Protein AF-A0A8I0K7J0-F1 (afdb_monomer_lite)

InterPro domains:
  IPR008966 Adhesion domain superfamily [SSF49401] (81-159)
  IPR036937 Fimbrial-type adhesion domain superfamily [G3DSA:2.60.40.1090] (83-162)
  IPR054160 MrkD-like, receptor binding domain [PF22003] (8-74)

pLDDT: mean 82.47, std 12.57, range [46.69, 95.81]

Secondary structure (DSSP, 8-state):
-PPTT-SS---PSS------TT----PPS----------SSS---EEPPSEEEEEEE-TT-TTSEEEEEEE-SS--EE---EEEEES-SS----PPP--GGG--STT----------EEEEE-----SS--------------EETTEEEEE---S-GGG--

Foldseek 3Di:
DPFPDPPDDDDDPPDDDDDDPPDDDDDDDGDDDDDDDDPDPFDDWFADDWFWDDFDDDPVGPPDTPDTDTDDDSPDTDDTKDKDWPDDPDDDFDFDQDDPVQQPDPPRDDRDTDDDIDMDIDQDDDPDDDPDPPDDDDDDDAPAPPPDPVHHDDPDPPVRDD

Sequence (162 aa):
REAENATNFSGYYPYTRSLTPGMKYFLASGYFVVEIVKTAAQTGSGTLVPGLYSRYYVSGYANRPFLTSTVYGNAITIASSSCEIQGNINKVVQLPTVTKAGFKGVGSTQGEQTFDMNILCNGGINPTGYEEKNLISLTYDFTQDGTNNQVLANTAPTSEKA

Organism: Acinetobacter baumannii (NCBI:txid470)

Radius of gyration: 30.51 Å; chains: 1; bounding box: 58×32×86 Å

Structure (mmCIF, N/CA/C/O backbone):
data_AF-A0A8I0K7J0-F1
#
_entry.id   AF-A0A8I0K7J0-F1
#
loop_
_atom_site.group_PDB
_atom_site.id
_atom_site.type_symbol
_atom_site.label_atom_id
_atom_site.label_alt_id
_atom_site.label_comp_id
_atom_site.label_asym_id
_atom_site.label_entity_id
_atom_site.label_seq_id
_atom_site.pdbx_PDB_ins_code
_atom_site.Cartn_x
_atom_site.Cartn_y
_atom_site.Cartn_z
_atom_site.occupancy
_atom_site.B_iso_or_equiv
_atom_site.auth_seq_id
_atom_site.auth_comp_id
_atom_site.auth_asym_id
_atom_site.auth_atom_id
_atom_site.pdbx_PDB_model_num
ATOM 1 N N . ARG A 1 1 ? 15.472 14.699 -17.688 1.00 49.88 1 ARG A N 1
ATOM 2 C CA . ARG A 1 1 ? 16.710 15.528 -17.720 1.00 49.88 1 ARG A CA 1
ATOM 3 C C . ARG A 1 1 ? 17.603 14.956 -18.807 1.00 49.88 1 ARG A C 1
ATOM 5 O O . ARG A 1 1 ? 17.907 13.774 -18.733 1.00 49.88 1 ARG A O 1
ATOM 12 N N . GLU A 1 2 ? 17.921 15.736 -19.836 1.00 53.03 2 GLU A N 1
ATOM 13 C CA . GLU A 1 2 ? 18.831 15.299 -20.904 1.00 53.03 2 GLU A CA 1
ATOM 14 C C . GLU A 1 2 ? 20.251 15.146 -20.336 1.00 53.03 2 GLU A C 1
ATOM 16 O O . GLU A 1 2 ? 20.600 15.816 -19.360 1.00 53.03 2 GLU A O 1
ATOM 21 N N . ALA A 1 3 ? 21.054 14.238 -20.898 1.00 52.94 3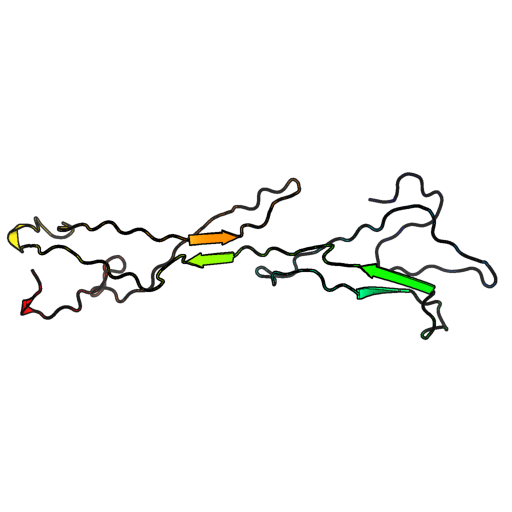 ALA A N 1
ATOM 22 C CA . ALA A 1 3 ? 22.444 14.075 -20.485 1.00 52.94 3 ALA A CA 1
ATOM 23 C C . ALA A 1 3 ? 23.188 15.403 -20.706 1.00 52.94 3 ALA A C 1
ATOM 25 O O . ALA A 1 3 ? 23.266 15.887 -21.837 1.00 52.94 3 ALA A O 1
ATOM 26 N N . GLU A 1 4 ? 23.707 16.000 -19.627 1.00 46.69 4 GLU A N 1
ATOM 27 C CA . GLU A 1 4 ? 24.533 17.207 -19.699 1.00 46.69 4 GLU A CA 1
ATOM 28 C C . GLU A 1 4 ? 25.669 16.958 -20.703 1.00 46.69 4 GLU A C 1
ATOM 30 O O . GLU A 1 4 ? 26.482 16.055 -20.508 1.00 46.69 4 GLU A O 1
ATOM 35 N N . ASN A 1 5 ? 25.699 17.758 -21.775 1.00 51.69 5 ASN A N 1
ATOM 36 C CA . ASN A 1 5 ? 26.687 17.767 -22.868 1.00 51.69 5 ASN A CA 1
ATOM 37 C C . ASN A 1 5 ? 26.442 16.870 -24.098 1.00 51.69 5 ASN A C 1
ATOM 39 O O . ASN A 1 5 ? 27.364 16.682 -24.896 1.00 51.69 5 ASN A O 1
ATOM 43 N N . ALA A 1 6 ? 25.227 16.372 -24.348 1.00 53.34 6 ALA A N 1
ATOM 44 C CA . ALA A 1 6 ? 24.932 15.780 -25.655 1.00 53.34 6 ALA A CA 1
ATOM 45 C C . ALA A 1 6 ? 24.757 16.874 -26.734 1.00 53.34 6 ALA A C 1
ATOM 47 O O . ALA A 1 6 ? 23.706 17.490 -26.846 1.00 53.34 6 ALA A O 1
ATOM 48 N N . THR A 1 7 ? 25.761 17.079 -27.594 1.00 60.88 7 THR A N 1
ATOM 49 C CA . THR A 1 7 ? 25.606 17.834 -28.862 1.00 60.88 7 THR A CA 1
ATOM 50 C C . THR A 1 7 ? 24.784 17.069 -29.914 1.00 60.88 7 THR A C 1
ATOM 52 O O . THR A 1 7 ? 24.497 17.587 -30.991 1.00 60.88 7 THR A O 1
ATOM 55 N N . ASN A 1 8 ? 24.407 15.826 -29.598 1.00 73.31 8 ASN A N 1
ATOM 56 C CA . ASN A 1 8 ? 23.640 14.895 -30.419 1.00 73.31 8 ASN A CA 1
ATOM 57 C C . ASN A 1 8 ? 22.212 14.709 -29.868 1.00 73.31 8 ASN A C 1
ATOM 59 O O . ASN A 1 8 ? 21.853 15.238 -28.824 1.00 73.31 8 ASN A O 1
ATOM 63 N N . PHE A 1 9 ? 21.389 13.926 -30.569 1.00 80.06 9 PHE A N 1
ATOM 64 C CA . PHE A 1 9 ? 19.988 13.683 -30.207 1.00 80.06 9 PHE A CA 1
ATOM 65 C C . PHE A 1 9 ? 19.807 12.982 -28.843 1.00 80.06 9 PHE A C 1
ATOM 67 O O . PHE A 1 9 ? 20.458 11.970 -28.574 1.00 80.06 9 PHE A O 1
ATOM 74 N N . SER A 1 10 ? 18.834 13.458 -28.058 1.00 79.75 10 SER A N 1
ATOM 75 C CA . SER A 1 10 ? 18.269 12.795 -26.876 1.00 79.75 10 SER A CA 1
ATOM 76 C C . SER A 1 10 ? 16.731 12.891 -26.911 1.00 79.75 10 SER A C 1
ATOM 78 O O . SER A 1 10 ? 16.195 13.811 -27.528 1.00 79.75 10 SER A O 1
ATOM 80 N N . GLY A 1 11 ? 16.005 11.933 -26.323 1.00 80.56 11 GLY A N 1
ATOM 81 C CA . GLY A 1 11 ? 14.538 11.948 -26.346 1.00 80.56 11 GLY A CA 1
ATOM 82 C C . GLY A 1 11 ? 13.878 10.861 -25.495 1.00 80.56 11 GLY A C 1
ATOM 83 O O . GLY A 1 11 ? 14.504 9.855 -25.157 1.00 80.56 11 GLY A O 1
ATOM 84 N N . TYR A 1 12 ? 12.601 11.069 -25.163 1.00 85.25 12 TYR A N 1
ATOM 85 C CA . TYR A 1 12 ? 11.781 10.124 -24.400 1.00 85.25 12 TYR A CA 1
ATOM 86 C C . TYR A 1 12 ? 11.228 9.017 -25.306 1.00 85.25 12 TYR A C 1
ATOM 88 O O . TYR A 1 12 ? 10.825 9.269 -26.441 1.00 85.25 12 TYR A O 1
ATOM 96 N N . TYR A 1 13 ? 11.213 7.776 -24.811 1.00 86.31 13 TYR A N 1
ATOM 97 C CA . TYR A 1 13 ? 10.545 6.670 -25.499 1.00 86.31 13 TYR A CA 1
ATOM 98 C C . TYR A 1 13 ? 9.017 6.815 -25.372 1.00 86.31 13 TYR A C 1
ATOM 100 O O . TYR A 1 13 ? 8.545 7.077 -24.267 1.00 86.31 13 TYR A O 1
ATOM 108 N N . PRO A 1 14 ? 8.232 6.553 -26.434 1.00 89.50 14 PRO A N 1
ATOM 109 C CA . PRO A 1 14 ? 8.665 6.224 -27.793 1.00 89.50 14 PRO A CA 1
ATOM 110 C C . PRO A 1 14 ? 8.946 7.482 -28.638 1.00 89.50 14 PRO A C 1
ATOM 112 O O . PRO A 1 14 ? 8.201 8.455 -28.579 1.00 89.50 14 PRO A O 1
ATOM 115 N N . TYR A 1 15 ? 9.966 7.431 -29.502 1.00 87.31 15 TYR A N 1
ATOM 116 C CA . TYR A 1 15 ? 10.223 8.462 -30.520 1.00 87.31 15 TYR A CA 1
ATOM 117 C C . TYR A 1 15 ? 10.477 7.857 -31.908 1.00 87.31 15 TYR A C 1
ATOM 119 O O . TYR A 1 15 ? 10.787 6.675 -32.048 1.00 87.31 15 TYR A O 1
ATOM 127 N N . THR A 1 16 ? 10.380 8.690 -32.948 1.00 88.12 16 THR A N 1
ATOM 128 C CA . THR A 1 16 ? 10.785 8.345 -34.321 1.00 88.12 16 THR A CA 1
ATOM 129 C C . THR A 1 16 ? 11.835 9.331 -34.813 1.00 88.12 16 THR A C 1
ATOM 131 O O . THR A 1 16 ? 11.748 10.525 -34.532 1.00 88.12 16 THR A O 1
ATOM 134 N N . ARG A 1 17 ? 12.834 8.841 -35.555 1.00 87.00 17 ARG A N 1
ATOM 135 C CA . ARG A 1 17 ? 13.884 9.675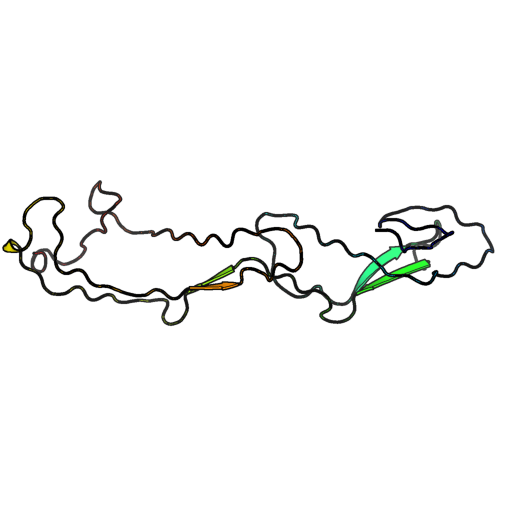 -36.144 1.00 87.00 17 ARG A CA 1
ATOM 136 C C . ARG A 1 17 ? 14.290 9.157 -37.518 1.00 87.00 17 ARG A C 1
ATOM 138 O O . ARG A 1 17 ? 14.472 7.955 -37.702 1.00 87.00 17 ARG A O 1
ATOM 145 N N . SER A 1 18 ? 14.489 10.077 -38.455 1.00 88.12 18 SER A N 1
ATOM 146 C CA . SER A 1 18 ? 15.063 9.765 -39.762 1.00 88.12 18 SER A CA 1
ATOM 147 C C . SER A 1 18 ? 16.545 9.425 -39.626 1.00 88.12 18 SER A C 1
ATOM 149 O O . SER A 1 18 ? 17.312 10.168 -39.011 1.00 88.12 18 SER A O 1
ATOM 151 N N . LEU A 1 19 ? 16.944 8.299 -40.213 1.00 86.12 19 LEU A N 1
ATOM 152 C CA . LEU A 1 19 ? 18.335 7.866 -40.301 1.00 86.12 19 LEU A CA 1
ATOM 153 C C . LEU A 1 19 ? 18.807 7.981 -41.749 1.00 86.12 19 LEU A C 1
ATOM 155 O O . LEU A 1 19 ? 18.049 7.726 -42.683 1.00 86.12 19 LEU A O 1
ATOM 159 N N . THR A 1 20 ? 20.072 8.336 -41.924 1.00 88.81 20 THR A N 1
ATOM 160 C CA . THR A 1 20 ? 20.742 8.371 -43.219 1.00 88.81 20 THR A CA 1
ATOM 161 C C . THR A 1 20 ? 21.172 6.950 -43.590 1.00 88.81 20 THR A C 1
ATOM 163 O O . THR A 1 20 ? 21.936 6.332 -42.839 1.00 88.81 20 THR A O 1
ATOM 166 N N . PRO A 1 21 ? 20.715 6.405 -44.732 1.00 85.12 21 PRO A N 1
ATOM 167 C CA . PRO A 1 21 ? 21.135 5.086 -45.193 1.00 85.12 21 PRO A CA 1
ATOM 168 C C . PRO A 1 21 ? 22.659 4.986 -45.339 1.00 85.12 21 PRO A C 1
ATOM 170 O O . PRO A 1 21 ? 23.314 5.926 -45.780 1.00 85.12 21 PRO A O 1
ATOM 173 N N . GLY A 1 22 ? 23.233 3.840 -44.963 1.00 84.75 22 GLY A N 1
ATOM 174 C CA . GLY A 1 22 ? 24.677 3.585 -45.065 1.00 84.75 22 GLY A CA 1
ATOM 175 C C . GLY A 1 22 ? 25.541 4.253 -43.986 1.00 84.75 22 GLY A C 1
ATOM 176 O O . GLY A 1 22 ? 26.740 3.986 -43.923 1.00 84.75 22 GLY A O 1
ATOM 177 N N . MET A 1 23 ? 24.959 5.072 -43.106 1.00 87.81 23 MET A N 1
ATOM 178 C CA . MET A 1 23 ? 25.677 5.691 -41.993 1.00 87.81 23 MET A CA 1
ATOM 179 C C . MET A 1 23 ? 25.727 4.756 -40.776 1.00 87.81 23 MET A C 1
ATOM 181 O O . MET A 1 23 ? 24.732 4.126 -40.416 1.00 87.81 23 MET A O 1
ATOM 185 N N . LYS A 1 24 ? 26.891 4.672 -40.119 1.00 86.62 24 LYS A N 1
ATOM 186 C CA . LYS A 1 24 ? 27.040 3.968 -38.836 1.00 86.62 24 LYS A CA 1
ATOM 187 C C . LYS A 1 24 ? 26.621 4.887 -37.690 1.00 86.62 24 LYS A C 1
ATOM 189 O O . LYS A 1 24 ? 27.003 6.053 -37.666 1.00 86.62 24 LYS A O 1
ATOM 194 N N . TYR A 1 25 ? 25.889 4.338 -36.728 1.00 86.00 25 TYR A N 1
ATOM 195 C CA . TYR A 1 25 ? 25.432 5.043 -35.533 1.00 86.00 25 TYR A CA 1
ATOM 196 C C . TYR A 1 25 ? 25.976 4.364 -34.280 1.00 86.00 25 TYR A C 1
ATOM 198 O O . TYR A 1 25 ? 26.075 3.139 -34.231 1.00 86.00 25 TYR A O 1
ATOM 206 N N . PHE A 1 26 ? 26.291 5.165 -33.265 1.00 83.81 26 PHE A N 1
ATOM 207 C CA . PHE A 1 26 ? 26.776 4.708 -31.966 1.00 83.81 26 PHE A CA 1
ATOM 208 C C . PHE A 1 26 ? 26.017 5.438 -30.860 1.00 83.81 26 PHE A C 1
ATOM 210 O O . PHE A 1 26 ? 25.585 6.577 -31.049 1.00 83.81 26 PHE A O 1
ATOM 217 N N . LEU A 1 27 ? 25.860 4.787 -29.708 1.00 83.00 27 LEU A N 1
ATOM 218 C CA . LEU A 1 27 ? 25.352 5.453 -28.513 1.00 83.00 27 LEU A CA 1
ATOM 219 C C . LEU A 1 27 ? 26.445 6.359 -27.948 1.00 83.00 27 LEU A C 1
ATOM 221 O O . LEU A 1 27 ? 27.581 5.924 -27.760 1.00 83.00 27 LEU A O 1
ATOM 225 N N . ALA A 1 28 ? 26.096 7.615 -27.684 1.00 81.25 28 ALA A N 1
ATOM 226 C CA . ALA A 1 28 ? 26.961 8.507 -26.929 1.00 81.25 28 ALA A CA 1
ATOM 227 C C . ALA A 1 28 ? 27.042 8.054 -25.460 1.00 81.25 28 ALA A C 1
ATOM 229 O O . ALA A 1 28 ? 26.149 7.366 -24.960 1.00 81.25 28 ALA A O 1
ATOM 230 N N . SER A 1 29 ? 28.098 8.466 -24.757 1.00 80.62 29 SER A N 1
ATOM 231 C CA . SER A 1 29 ? 28.189 8.296 -23.306 1.00 80.62 29 SER A CA 1
ATOM 232 C C . SER A 1 29 ? 27.052 9.047 -22.610 1.00 80.62 29 SER A C 1
ATOM 234 O O . SER A 1 29 ? 26.825 10.222 -22.896 1.00 80.62 29 SER A O 1
ATOM 236 N N . GLY A 1 30 ? 26.367 8.394 -21.675 1.00 77.44 30 GLY A N 1
ATOM 237 C CA . GLY A 1 30 ? 25.268 8.997 -20.930 1.00 77.44 30 GLY A CA 1
ATOM 238 C C . GLY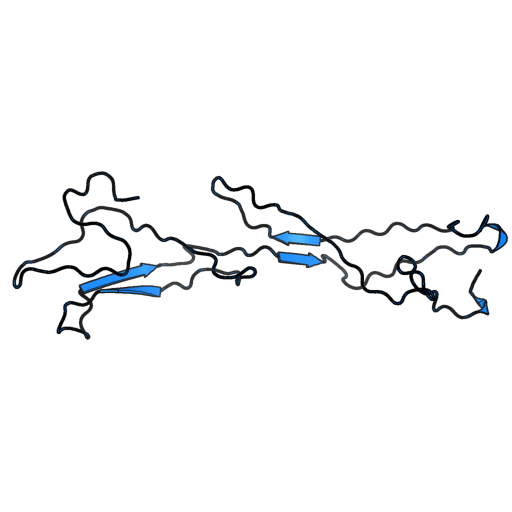 A 1 30 ? 24.551 7.989 -20.041 1.00 77.44 30 GLY A C 1
ATOM 239 O O . GLY A 1 30 ? 24.997 6.853 -19.881 1.00 77.44 30 GLY A O 1
ATOM 240 N N . TYR A 1 31 ? 23.430 8.418 -19.471 1.00 75.50 31 TYR A N 1
ATOM 241 C CA . TYR A 1 31 ? 22.552 7.595 -18.646 1.00 75.50 31 TYR A CA 1
ATOM 242 C C . TYR A 1 31 ? 21.152 7.524 -19.261 1.00 75.50 31 TYR A C 1
ATOM 244 O O . TYR A 1 31 ? 20.701 8.455 -19.928 1.00 75.50 31 TYR A O 1
ATOM 252 N N . PHE A 1 32 ? 20.454 6.415 -19.016 1.00 76.69 32 PHE A N 1
ATOM 253 C CA . PHE A 1 32 ? 19.022 6.315 -19.276 1.00 76.69 32 PHE A CA 1
ATOM 254 C C . PHE A 1 32 ? 18.263 6.851 -18.065 1.00 76.69 32 PHE A C 1
ATOM 256 O O . PHE A 1 32 ? 18.560 6.479 -16.931 1.00 76.69 32 PHE A O 1
ATOM 263 N N . VAL A 1 33 ? 17.270 7.701 -18.308 1.00 80.88 33 VAL A N 1
ATOM 264 C CA . VAL A 1 33 ? 16.296 8.087 -17.285 1.00 80.88 33 VAL A CA 1
ATOM 265 C C . VAL A 1 33 ? 15.087 7.177 -17.443 1.00 80.88 33 VAL A C 1
ATOM 267 O O . VAL A 1 33 ? 14.497 7.115 -18.520 1.00 80.88 33 VAL A O 1
ATOM 270 N N . VAL A 1 34 ? 14.746 6.453 -16.379 1.00 80.81 34 VAL A N 1
ATOM 271 C CA . VAL A 1 34 ? 13.536 5.631 -16.306 1.00 80.81 34 VAL A CA 1
ATOM 272 C C . VAL A 1 34 ? 12.575 6.319 -15.353 1.00 80.81 34 VAL A C 1
ATOM 274 O O . VAL A 1 34 ? 12.903 6.533 -14.189 1.00 80.81 34 VAL A O 1
ATOM 277 N N . GLU A 1 35 ? 11.395 6.664 -15.854 1.00 82.69 35 GLU A N 1
ATOM 278 C CA . GLU A 1 35 ? 10.313 7.220 -15.049 1.00 82.69 35 GLU A CA 1
ATOM 279 C C . GLU A 1 35 ? 9.308 6.114 -14.738 1.00 82.69 35 GLU A C 1
ATOM 281 O O . GLU A 1 35 ? 8.844 5.405 -15.633 1.00 82.69 35 GLU A O 1
ATOM 286 N N . ILE A 1 36 ? 8.983 5.954 -13.458 1.00 81.12 36 ILE A N 1
ATOM 287 C CA . ILE A 1 36 ? 7.947 5.029 -13.004 1.00 81.12 36 ILE A CA 1
ATOM 288 C C . ILE A 1 36 ? 6.722 5.858 -12.666 1.00 81.12 36 ILE A C 1
ATOM 290 O O . ILE A 1 36 ? 6.758 6.701 -11.773 1.00 81.12 36 ILE A O 1
ATOM 294 N N . VAL A 1 37 ? 5.636 5.608 -13.391 1.00 83.62 37 VAL A N 1
ATOM 295 C CA . VAL A 1 37 ? 4.379 6.331 -13.222 1.00 83.62 37 VAL A CA 1
ATOM 296 C C . VAL A 1 37 ? 3.376 5.429 -12.520 1.00 83.62 37 VAL A C 1
ATOM 298 O O . VAL A 1 37 ? 3.061 4.336 -12.992 1.00 83.62 37 VAL A O 1
ATOM 301 N N . LYS A 1 38 ? 2.844 5.903 -11.395 1.00 80.38 38 LYS A N 1
ATOM 302 C CA . LYS A 1 38 ? 1.721 5.268 -10.705 1.00 80.38 38 LYS A CA 1
ATOM 303 C C . LYS A 1 38 ? 0.440 5.494 -11.517 1.00 80.38 38 LYS A C 1
ATOM 305 O O . LYS A 1 38 ? 0.014 6.631 -11.687 1.00 80.38 38 LYS A O 1
ATOM 310 N N . THR A 1 39 ? -0.175 4.422 -12.017 1.00 84.88 39 THR A N 1
ATOM 311 C CA . THR A 1 39 ? -1.363 4.489 -12.897 1.00 84.88 39 THR A CA 1
ATOM 312 C C . THR A 1 39 ? -2.692 4.218 -12.187 1.00 84.88 39 THR A C 1
ATOM 314 O O . THR A 1 39 ? -3.750 4.396 -12.784 1.00 84.88 39 THR A O 1
ATOM 317 N N . ALA A 1 40 ? -2.661 3.801 -10.919 1.00 81.62 40 ALA A N 1
ATOM 318 C CA . ALA A 1 40 ? -3.843 3.505 -10.112 1.00 81.62 40 ALA A CA 1
ATOM 319 C C . ALA A 1 40 ? -3.617 3.880 -8.640 1.00 81.62 40 ALA A C 1
ATOM 321 O O . ALA A 1 40 ? -2.477 3.994 -8.191 1.00 81.62 40 ALA A O 1
ATOM 322 N N . ALA A 1 41 ? -4.700 4.046 -7.870 1.00 72.12 41 ALA A N 1
ATOM 323 C CA . ALA A 1 41 ? -4.620 4.355 -6.437 1.00 72.12 41 ALA A CA 1
ATOM 324 C C . ALA A 1 41 ? -3.857 3.273 -5.648 1.00 72.12 41 ALA A C 1
ATOM 326 O O . ALA A 1 41 ? -3.062 3.602 -4.767 1.00 72.12 41 ALA A O 1
ATOM 327 N N . GLN A 1 42 ? -4.058 2.009 -6.034 1.00 70.44 42 GLN A N 1
ATOM 328 C CA . GLN A 1 42 ? -3.356 0.830 -5.534 1.00 70.44 42 GLN A CA 1
ATOM 329 C C . GLN A 1 42 ? -2.567 0.192 -6.683 1.00 70.44 42 GLN A C 1
ATOM 331 O O . GLN A 1 42 ? -3.124 -0.076 -7.747 1.00 70.44 42 GLN A O 1
ATOM 336 N N . THR A 1 43 ? -1.275 -0.044 -6.474 1.00 77.00 43 THR A N 1
ATOM 337 C CA . THR A 1 43 ? -0.390 -0.756 -7.408 1.00 77.00 43 THR A CA 1
ATOM 338 C C . THR A 1 43 ? 0.236 -1.941 -6.688 1.00 77.00 43 THR A C 1
ATOM 340 O O . THR A 1 43 ? 0.368 -1.913 -5.469 1.00 77.00 43 THR A O 1
ATOM 343 N N . GLY A 1 44 ? 0.642 -2.977 -7.422 1.00 76.12 44 GLY A N 1
ATOM 344 C CA . GLY A 1 44 ? 1.389 -4.081 -6.822 1.00 76.12 44 GLY A CA 1
ATOM 345 C C . GLY A 1 44 ? 2.719 -3.618 -6.216 1.00 76.12 44 GLY A C 1
ATOM 346 O O . GLY A 1 44 ? 3.309 -2.633 -6.664 1.00 76.12 44 GLY A O 1
ATOM 347 N N . SER A 1 45 ? 3.185 -4.357 -5.213 1.00 78.50 45 SER A N 1
ATOM 348 C CA . SER A 1 45 ? 4.557 -4.283 -4.705 1.00 78.50 45 SER A CA 1
ATOM 349 C C . SER A 1 45 ? 5.440 -5.327 -5.377 1.00 78.50 45 SER A C 1
ATOM 351 O O . SER A 1 45 ? 4.957 -6.380 -5.793 1.00 78.50 45 SER A O 1
ATOM 353 N N . GLY A 1 46 ? 6.743 -5.069 -5.428 1.00 78.81 46 GLY A N 1
ATOM 354 C CA . GLY A 1 46 ? 7.740 -6.029 -5.893 1.00 78.81 46 GLY A CA 1
ATOM 355 C C . GLY A 1 46 ? 8.845 -5.392 -6.722 1.00 78.81 46 GLY A C 1
ATOM 356 O O . GLY A 1 46 ? 8.847 -4.192 -6.987 1.00 78.81 46 GLY A O 1
ATOM 357 N N . THR A 1 47 ? 9.813 -6.205 -7.129 1.00 82.75 47 THR A N 1
ATOM 358 C CA . THR A 1 47 ? 10.881 -5.764 -8.025 1.00 82.75 47 THR A CA 1
ATOM 359 C C . THR A 1 47 ? 10.372 -5.670 -9.458 1.00 82.75 47 THR A C 1
ATOM 361 O O . THR A 1 47 ? 9.587 -6.505 -9.913 1.00 82.75 47 THR A O 1
ATOM 364 N N . LEU A 1 48 ? 10.831 -4.659 -10.199 1.00 84.06 48 LEU A N 1
ATOM 365 C CA . LEU A 1 48 ? 10.677 -4.662 -11.647 1.00 84.06 48 LEU A CA 1
ATOM 366 C C . LEU A 1 48 ? 11.419 -5.873 -12.210 1.00 84.06 48 LEU A C 1
ATOM 368 O O . LEU A 1 48 ? 12.592 -6.095 -11.908 1.00 84.06 48 LEU A O 1
ATOM 372 N N . VAL A 1 49 ? 10.714 -6.658 -13.023 1.00 86.50 49 VAL A N 1
ATOM 373 C CA . VAL A 1 49 ? 11.252 -7.896 -13.587 1.00 86.50 49 VAL A CA 1
ATOM 374 C C . VAL A 1 49 ? 12.457 -7.554 -14.469 1.00 86.50 49 VAL A C 1
ATOM 376 O O . VAL A 1 49 ? 12.321 -6.716 -15.369 1.00 86.50 49 VAL A O 1
ATOM 379 N N . PRO A 1 50 ? 13.628 -8.182 -14.257 1.00 88.88 50 PRO A N 1
ATOM 380 C CA . PRO A 1 50 ? 14.759 -8.020 -15.157 1.00 88.88 50 PRO A CA 1
ATOM 381 C C . PRO A 1 50 ? 14.366 -8.438 -16.573 1.00 88.88 50 PRO A C 1
ATOM 383 O O . PRO A 1 50 ? 13.786 -9.505 -16.776 1.00 88.88 50 PRO A O 1
ATOM 386 N N . GLY A 1 51 ? 14.686 -7.619 -17.568 1.00 91.25 51 GLY A N 1
ATOM 387 C CA . GLY A 1 51 ? 14.282 -7.917 -18.933 1.00 91.25 51 GLY A CA 1
ATOM 388 C C . GLY A 1 51 ? 14.348 -6.731 -19.872 1.00 91.25 51 GLY A C 1
ATOM 389 O O . GLY A 1 51 ? 14.861 -5.663 -19.545 1.00 91.25 51 GLY A O 1
ATOM 390 N N . LEU A 1 52 ? 13.847 -6.959 -21.079 1.00 92.00 52 LEU A N 1
ATOM 391 C CA . LEU A 1 52 ? 13.832 -5.985 -22.154 1.00 92.00 52 LEU A CA 1
ATOM 392 C C . LEU A 1 52 ? 12.578 -5.108 -22.071 1.00 92.00 52 LEU A C 1
ATOM 394 O O . LEU A 1 52 ? 11.470 -5.623 -22.179 1.00 92.00 52 LEU A O 1
ATOM 398 N N . TYR A 1 53 ? 12.764 -3.794 -21.955 1.00 89.94 53 TYR A N 1
ATOM 399 C CA . TYR A 1 53 ? 11.674 -2.823 -21.792 1.00 89.94 53 TYR A CA 1
ATOM 400 C C . TYR A 1 53 ? 11.392 -2.002 -23.053 1.00 89.94 53 TYR A C 1
ATOM 402 O O . TYR A 1 53 ? 10.294 -1.477 -23.207 1.00 89.94 53 TYR A O 1
ATOM 410 N N . SER A 1 54 ? 12.352 -1.887 -23.976 1.00 90.62 54 SER A N 1
ATOM 411 C CA . SER A 1 54 ? 12.146 -1.146 -25.223 1.00 90.62 54 SER A CA 1
ATOM 412 C C . SER A 1 54 ? 12.887 -1.772 -26.403 1.00 90.62 54 SER A C 1
ATOM 414 O O . SER A 1 54 ? 13.955 -2.373 -26.247 1.00 90.62 54 SER A O 1
ATOM 416 N N . ARG A 1 55 ? 12.315 -1.618 -27.602 1.00 92.56 55 ARG A N 1
ATOM 417 C CA . ARG A 1 55 ? 12.950 -1.948 -28.882 1.00 92.56 55 ARG A CA 1
ATOM 418 C C . ARG A 1 55 ? 12.672 -0.832 -29.878 1.00 92.56 55 ARG A C 1
ATOM 420 O O . ARG A 1 55 ? 11.516 -0.523 -30.146 1.00 92.56 55 ARG A O 1
ATOM 427 N N . TYR A 1 56 ? 13.722 -0.286 -30.470 1.00 90.62 56 TYR A N 1
ATOM 428 C CA . TYR A 1 56 ? 13.617 0.558 -31.653 1.00 90.62 56 TYR A CA 1
ATOM 429 C C . TYR A 1 56 ? 13.954 -0.252 -32.890 1.00 90.62 56 TYR A C 1
ATOM 431 O O . TYR A 1 56 ? 14.913 -1.021 -32.887 1.00 90.62 56 TYR A O 1
ATOM 439 N N . TYR A 1 57 ? 13.202 -0.036 -33.959 1.00 91.75 57 TYR A N 1
ATOM 440 C CA . TYR A 1 57 ? 13.431 -0.663 -35.252 1.00 91.75 57 TYR A CA 1
ATOM 441 C C . TYR A 1 57 ? 13.669 0.400 -36.311 1.00 91.75 57 TYR A C 1
ATOM 443 O O . TYR A 1 57 ? 13.109 1.494 -36.251 1.00 91.75 57 TYR A O 1
ATOM 451 N N . VAL A 1 58 ? 14.475 0.052 -37.309 1.00 88.88 58 VAL A N 1
ATOM 452 C CA . VAL A 1 58 ? 14.513 0.821 -38.552 1.00 88.88 58 VAL A CA 1
ATOM 453 C C . VAL A 1 58 ? 13.288 0.432 -39.372 1.00 88.88 58 VAL A C 1
ATOM 455 O O . VAL A 1 58 ? 12.964 -0.754 -39.479 1.00 88.88 58 VAL A O 1
ATOM 458 N N . SER A 1 59 ? 12.606 1.421 -39.951 1.00 85.81 59 SER A N 1
ATOM 459 C CA . SER A 1 59 ? 11.481 1.169 -40.856 1.00 85.81 59 SER A CA 1
ATOM 460 C C . SER A 1 59 ? 11.889 0.181 -41.957 1.00 85.81 59 SER A C 1
ATOM 462 O O . SER A 1 59 ? 12.974 0.291 -42.526 1.00 85.81 59 SER A O 1
ATOM 464 N N . GLY A 1 60 ? 11.048 -0.824 -42.210 1.00 84.75 60 GLY A N 1
ATOM 465 C CA . GLY A 1 60 ? 11.346 -1.923 -43.137 1.00 84.75 60 GLY A CA 1
ATOM 466 C C . GLY A 1 60 ? 12.174 -3.080 -42.554 1.00 84.75 60 GLY A C 1
ATOM 467 O O . GLY A 1 60 ? 12.339 -4.092 -43.227 1.00 84.75 60 GLY A O 1
ATOM 468 N N . TYR A 1 61 ? 12.644 -2.992 -41.302 1.00 86.62 61 TYR A N 1
ATOM 469 C CA . TYR A 1 61 ? 13.464 -4.023 -40.644 1.00 86.62 61 TYR A CA 1
ATOM 470 C C . TYR A 1 61 ? 12.902 -4.449 -39.274 1.00 86.62 61 TYR A C 1
ATOM 472 O O . TYR A 1 61 ? 13.607 -4.454 -38.266 1.00 86.62 61 TYR A O 1
ATOM 480 N N . ALA A 1 62 ? 11.633 -4.866 -39.225 1.00 84.75 62 ALA A N 1
ATOM 481 C CA . ALA A 1 62 ? 10.930 -5.219 -37.980 1.00 84.75 62 ALA A CA 1
ATOM 482 C C . ALA A 1 62 ? 11.522 -6.416 -37.197 1.00 84.75 62 ALA A C 1
ATOM 484 O O . ALA A 1 62 ? 11.226 -6.594 -36.021 1.00 84.75 62 ALA A O 1
ATOM 485 N N . ASN A 1 63 ? 12.383 -7.227 -37.820 1.00 89.25 63 ASN A N 1
ATOM 486 C CA . ASN A 1 63 ? 12.993 -8.403 -37.181 1.00 89.25 63 ASN A CA 1
ATOM 487 C C . ASN A 1 63 ? 14.406 -8.136 -36.638 1.00 89.25 63 ASN A C 1
ATOM 489 O O . ASN A 1 63 ? 15.050 -9.049 -36.124 1.00 89.25 63 ASN A O 1
ATOM 493 N N . ARG A 1 64 ? 14.922 -6.908 -36.778 1.00 88.69 64 ARG A N 1
ATOM 494 C CA . ARG A 1 64 ? 16.285 -6.542 -36.371 1.00 88.69 64 ARG A CA 1
ATOM 495 C C . ARG A 1 64 ? 16.246 -5.236 -35.576 1.00 88.69 64 ARG A C 1
ATOM 497 O O . ARG A 1 64 ? 16.241 -4.167 -36.187 1.00 88.69 64 ARG A O 1
ATOM 504 N N . PRO A 1 65 ? 16.165 -5.302 -34.234 1.00 90.62 65 PRO A N 1
ATOM 505 C CA . PRO A 1 65 ? 16.130 -4.095 -33.424 1.00 90.62 65 PRO A CA 1
ATOM 506 C C . PRO A 1 65 ? 17.447 -3.327 -33.572 1.00 90.62 65 PRO A C 1
ATOM 508 O O . PRO A 1 65 ? 18.531 -3.905 -33.567 1.00 90.62 65 PRO A O 1
ATOM 511 N N . PHE A 1 66 ? 17.324 -2.014 -33.713 1.00 87.94 66 PHE A N 1
ATOM 512 C CA . PHE A 1 66 ? 18.421 -1.063 -33.830 1.00 87.94 66 PHE A CA 1
ATOM 513 C C . PHE A 1 66 ? 18.952 -0.620 -32.462 1.00 87.94 66 PHE A C 1
ATOM 515 O O . PHE A 1 66 ? 20.145 -0.383 -32.306 1.00 87.94 66 PHE A O 1
ATOM 522 N N . LEU A 1 67 ? 18.067 -0.525 -31.465 1.00 88.06 67 LEU A N 1
ATOM 523 C CA . LEU A 1 67 ? 18.407 -0.204 -30.080 1.00 88.06 67 LEU A CA 1
ATOM 524 C C . LEU A 1 67 ? 17.454 -0.933 -29.131 1.00 88.06 67 LEU A C 1
ATOM 526 O O . LEU A 1 67 ? 16.248 -0.985 -29.373 1.00 88.06 67 LEU A O 1
ATOM 530 N N . THR A 1 68 ? 17.999 -1.472 -28.045 1.00 90.62 68 THR A N 1
ATOM 531 C CA . THR A 1 68 ? 17.260 -2.181 -26.997 1.00 90.62 68 THR A CA 1
ATOM 532 C C . THR A 1 68 ? 17.624 -1.635 -25.624 1.00 90.62 68 THR A C 1
ATOM 534 O O . THR A 1 68 ? 18.812 -1.468 -25.345 1.00 90.62 68 THR A O 1
ATOM 537 N N . SER A 1 69 ? 16.638 -1.419 -24.753 1.00 87.88 69 SER A N 1
ATOM 538 C CA . SER A 1 69 ? 16.879 -1.074 -23.344 1.00 87.88 69 SER A CA 1
ATOM 539 C C . SER A 1 69 ? 16.497 -2.241 -22.440 1.00 87.88 69 SER A C 1
ATOM 541 O O . SER A 1 69 ? 15.333 -2.644 -22.408 1.00 87.88 69 SER A O 1
ATOM 543 N N . THR A 1 70 ? 17.471 -2.755 -21.690 1.00 88.19 70 THR A N 1
ATOM 544 C CA . THR A 1 70 ? 17.299 -3.873 -20.755 1.00 88.19 70 THR A CA 1
ATOM 545 C C . THR A 1 70 ? 17.553 -3.393 -19.333 1.00 88.19 70 THR A C 1
ATOM 547 O O . THR A 1 70 ? 18.564 -2.742 -19.073 1.00 88.19 70 THR A O 1
ATOM 550 N N . VAL A 1 71 ? 16.654 -3.738 -18.416 1.00 86.12 71 VAL A N 1
ATOM 551 C CA . VAL A 1 71 ? 16.843 -3.543 -16.975 1.00 86.12 71 VAL A CA 1
ATOM 552 C C . VAL A 1 71 ? 17.405 -4.841 -16.401 1.00 86.12 71 VAL A C 1
ATOM 554 O O . VAL A 1 71 ? 16.841 -5.912 -16.627 1.00 86.12 71 VAL A O 1
ATOM 557 N N . TYR A 1 72 ? 18.527 -4.756 -15.687 1.00 82.31 72 TYR A N 1
ATOM 558 C CA . TYR A 1 72 ? 19.215 -5.911 -15.104 1.00 82.31 72 TYR A CA 1
ATOM 559 C C . TYR A 1 72 ? 19.040 -5.965 -13.585 1.00 82.31 72 TYR A C 1
ATOM 561 O O . TYR A 1 72 ? 19.114 -4.938 -12.917 1.00 82.31 72 TYR A O 1
ATOM 569 N N . GLY A 1 73 ? 18.892 -7.179 -13.044 1.00 76.19 73 GLY A N 1
ATOM 570 C CA . GLY A 1 73 ? 18.811 -7.437 -11.603 1.00 76.19 73 GLY A CA 1
ATOM 571 C C . GLY A 1 73 ? 17.595 -6.809 -10.913 1.00 76.19 73 GLY A C 1
ATOM 572 O O . GLY A 1 73 ? 16.687 -6.290 -11.557 1.00 76.19 73 GLY A O 1
ATOM 573 N N . ASN A 1 74 ? 17.599 -6.825 -9.578 1.00 68.69 74 ASN A N 1
ATOM 574 C CA . ASN A 1 74 ? 16.593 -6.155 -8.745 1.00 68.69 74 ASN A CA 1
ATOM 575 C C . ASN A 1 74 ? 16.867 -4.640 -8.672 1.00 68.69 74 ASN A C 1
ATOM 577 O O . ASN A 1 74 ? 16.994 -4.081 -7.586 1.00 68.69 74 ASN A O 1
ATOM 581 N N . ALA A 1 75 ? 17.042 -3.986 -9.825 1.00 67.31 75 ALA A N 1
ATOM 582 C CA . ALA A 1 75 ? 17.473 -2.590 -9.889 1.00 67.31 75 ALA A CA 1
ATOM 583 C C . ALA A 1 75 ? 16.439 -1.619 -9.305 1.00 67.31 75 ALA A C 1
ATOM 585 O O . ALA A 1 75 ? 16.807 -0.544 -8.838 1.00 67.31 75 ALA A O 1
ATOM 586 N N . ILE A 1 76 ? 15.152 -1.975 -9.358 1.00 76.12 76 ILE A N 1
ATOM 587 C CA . ILE A 1 76 ? 14.060 -1.111 -8.919 1.00 76.12 76 ILE A CA 1
ATOM 588 C C . ILE A 1 76 ? 13.017 -1.951 -8.179 1.00 76.12 76 ILE A C 1
ATOM 590 O O . ILE A 1 76 ? 12.514 -2.930 -8.729 1.00 76.12 76 ILE A O 1
ATOM 594 N N . THR A 1 77 ? 12.675 -1.550 -6.954 1.00 79.12 77 THR A N 1
ATOM 595 C CA . THR A 1 77 ? 11.625 -2.170 -6.135 1.00 79.12 77 THR A CA 1
ATOM 596 C C . THR A 1 77 ? 10.502 -1.172 -5.905 1.00 79.12 77 THR A C 1
ATOM 598 O O . THR A 1 77 ? 10.731 -0.083 -5.387 1.00 79.12 77 THR A O 1
ATOM 601 N N . ILE A 1 78 ? 9.286 -1.558 -6.275 1.00 79.19 78 ILE A N 1
ATOM 602 C CA . ILE A 1 78 ? 8.058 -0.830 -5.977 1.00 79.19 78 ILE A CA 1
ATOM 603 C C . ILE A 1 78 ? 7.581 -1.292 -4.601 1.00 79.19 78 ILE A C 1
ATOM 605 O O . ILE A 1 78 ? 7.281 -2.469 -4.405 1.00 79.19 78 ILE A O 1
ATOM 609 N N . ALA A 1 79 ? 7.514 -0.366 -3.651 1.00 75.31 79 ALA A N 1
ATOM 610 C CA . ALA A 1 79 ? 6.894 -0.589 -2.354 1.00 75.31 79 ALA A CA 1
ATOM 611 C C . ALA A 1 79 ? 5.563 0.165 -2.327 1.00 75.31 79 ALA A C 1
ATOM 613 O O . ALA A 1 79 ? 5.541 1.388 -2.221 1.00 75.31 79 ALA A O 1
ATOM 614 N N . SER A 1 80 ? 4.457 -0.559 -2.477 1.00 71.62 80 SER A N 1
ATOM 615 C CA . SER A 1 80 ? 3.119 -0.006 -2.283 1.00 71.62 80 SER A CA 1
ATOM 616 C C . SER A 1 80 ? 2.802 0.061 -0.792 1.00 71.62 80 SER A C 1
ATOM 618 O O . SER A 1 80 ? 3.069 -0.897 -0.058 1.00 71.62 80 SER A O 1
ATOM 620 N N . SER A 1 81 ? 2.183 1.162 -0.361 1.00 72.56 81 SER A N 1
ATOM 621 C CA . SER A 1 81 ? 1.745 1.323 1.022 1.00 72.56 81 SER A CA 1
ATOM 622 C C . SER A 1 81 ? 0.833 0.164 1.427 1.00 72.56 81 SER A C 1
ATOM 624 O O . SER A 1 81 ? -0.191 -0.081 0.791 1.00 72.56 81 SER A O 1
ATOM 626 N N . SER A 1 82 ? 1.218 -0.582 2.455 1.00 75.75 82 SER A N 1
ATOM 627 C CA . SER A 1 82 ? 0.464 -1.737 2.956 1.00 75.75 82 SER A CA 1
ATOM 628 C C . SER A 1 82 ? 0.621 -1.841 4.465 1.00 75.75 82 SER A C 1
ATOM 630 O O . SER A 1 82 ? 1.627 -1.387 5.002 1.00 75.75 82 SER A O 1
ATOM 632 N N . CYS A 1 83 ? -0.371 -2.414 5.146 1.00 82.38 83 CYS A N 1
ATOM 633 C CA . CYS A 1 83 ? -0.358 -2.621 6.590 1.00 82.38 83 CYS A CA 1
ATOM 634 C C . CYS A 1 83 ? -0.819 -4.039 6.927 1.00 82.38 83 CYS A C 1
ATOM 636 O O . CYS A 1 83 ? -1.766 -4.539 6.323 1.00 82.38 83 CYS A O 1
ATOM 638 N N . GLU A 1 84 ? -0.182 -4.662 7.912 1.00 86.38 84 GLU A N 1
ATOM 639 C CA . GLU A 1 84 ? -0.494 -6.011 8.379 1.00 86.38 84 GLU A CA 1
ATOM 640 C C . GLU A 1 84 ? -0.571 -6.043 9.910 1.00 86.38 84 GLU A C 1
ATOM 642 O O . GLU A 1 84 ? 0.305 -5.506 10.596 1.00 86.38 84 GLU A O 1
ATOM 647 N N . ILE A 1 85 ? -1.606 -6.696 10.452 1.00 89.12 85 ILE A N 1
ATOM 648 C CA . ILE A 1 85 ? -1.727 -6.939 11.895 1.00 89.12 85 ILE A CA 1
ATOM 649 C C . ILE A 1 85 ? -0.633 -7.918 12.317 1.00 89.12 85 ILE A C 1
ATOM 651 O O . ILE A 1 85 ? -0.531 -9.024 11.797 1.00 89.12 85 ILE A O 1
ATOM 655 N N . GLN A 1 86 ? 0.171 -7.511 13.289 1.00 90.88 86 GLN A N 1
ATOM 656 C CA . GLN A 1 86 ? 1.269 -8.303 13.817 1.00 90.88 86 GLN A CA 1
ATOM 657 C C . GLN A 1 86 ? 0.824 -9.143 15.013 1.00 90.88 86 GLN A C 1
ATOM 659 O O . GLN A 1 86 ? 0.079 -8.692 15.887 1.00 90.88 86 GLN A O 1
ATOM 664 N N . GLY A 1 87 ? 1.363 -10.358 15.096 1.00 86.25 87 GLY A N 1
ATOM 665 C CA . GLY A 1 87 ? 1.065 -11.292 16.176 1.00 86.25 87 GLY A CA 1
ATOM 666 C C . GLY A 1 87 ? -0.245 -12.044 15.948 1.00 86.25 87 GLY A C 1
ATOM 667 O O . GLY A 1 87 ? -0.505 -12.539 14.856 1.00 86.25 87 GLY A O 1
ATOM 668 N N . ASN A 1 88 ? -1.052 -12.197 17.001 1.00 84.81 88 ASN A N 1
ATOM 669 C CA . ASN A 1 88 ? -2.302 -12.945 16.907 1.00 84.81 88 ASN A CA 1
ATOM 670 C C . ASN A 1 88 ? -3.421 -12.062 16.341 1.00 84.81 88 ASN A C 1
ATOM 672 O O . ASN A 1 88 ? -3.882 -11.143 17.017 1.00 84.81 88 ASN A O 1
ATOM 676 N N . ILE A 1 89 ? -3.876 -12.391 15.130 1.00 85.88 89 ILE A N 1
ATOM 677 C CA . ILE A 1 89 ? -5.002 -11.724 14.461 1.00 85.88 89 ILE A CA 1
ATOM 678 C C . ILE A 1 89 ? -6.314 -11.849 15.249 1.00 85.88 89 ILE A C 1
ATOM 680 O O . ILE A 1 89 ? -7.164 -10.968 15.178 1.00 85.88 89 ILE A O 1
ATOM 684 N N . ASN A 1 90 ? -6.468 -12.922 16.032 1.00 90.25 90 ASN A N 1
ATOM 685 C CA . ASN A 1 90 ? -7.620 -13.139 16.894 1.00 90.25 90 ASN A CA 1
ATOM 686 C C . ASN A 1 90 ? -7.258 -12.719 18.319 1.00 90.25 90 ASN A C 1
ATOM 688 O O . ASN A 1 90 ? -6.557 -13.435 19.042 1.00 90.25 90 ASN A O 1
ATOM 692 N N . LYS A 1 91 ? -7.749 -11.552 18.741 1.00 89.31 91 LYS A N 1
ATOM 693 C CA . LYS A 1 91 ? -7.524 -11.028 20.089 1.00 89.31 91 LYS A CA 1
ATOM 694 C C . LYS A 1 91 ? -8.759 -11.251 20.958 1.00 89.31 91 LYS A C 1
ATOM 696 O O . LYS A 1 91 ? -9.810 -10.675 20.709 1.00 89.31 91 LYS A O 1
ATOM 701 N N . VAL A 1 92 ? -8.615 -12.056 22.010 1.00 92.56 92 VAL A N 1
ATOM 702 C CA . VAL A 1 92 ? -9.630 -12.162 23.068 1.00 92.56 92 VAL A CA 1
ATOM 703 C C . VAL A 1 92 ? -9.350 -11.084 24.110 1.00 92.56 92 VAL A C 1
ATOM 705 O O . VAL A 1 92 ? -8.273 -11.064 24.708 1.00 92.56 92 VAL A O 1
ATOM 708 N N . VAL A 1 93 ? -10.313 -10.186 24.315 1.00 93.69 93 VAL A N 1
ATOM 709 C CA . VAL A 1 93 ? -10.267 -9.145 25.349 1.00 93.69 93 VAL A CA 1
ATOM 710 C C . VAL A 1 93 ? -11.261 -9.527 26.438 1.00 93.69 93 VAL A C 1
ATOM 712 O O . VAL A 1 93 ? -12.470 -9.438 26.244 1.00 93.69 93 VAL A O 1
ATOM 715 N N . GLN A 1 94 ? -10.752 -9.998 27.575 1.00 94.00 94 GLN A N 1
ATOM 716 C CA . GLN A 1 94 ? -11.594 -10.384 28.703 1.00 94.00 94 GLN A CA 1
ATOM 717 C C . GLN A 1 94 ? -11.969 -9.142 29.510 1.00 94.00 94 GLN A C 1
ATOM 719 O O . GLN A 1 94 ? -11.119 -8.555 30.175 1.00 94.00 94 GLN A O 1
ATOM 724 N N . LEU A 1 95 ? -13.245 -8.763 29.473 1.00 93.56 95 LEU A N 1
ATOM 725 C CA . LEU A 1 95 ? -13.763 -7.715 30.349 1.00 93.56 95 LEU A CA 1
ATOM 726 C C . LEU A 1 95 ? -13.875 -8.244 31.791 1.00 93.56 95 LEU A C 1
ATOM 728 O O . LEU A 1 95 ? -14.212 -9.422 31.985 1.00 93.56 95 LEU A O 1
ATOM 732 N N . PRO A 1 96 ? -13.597 -7.409 32.807 1.00 93.38 96 PRO A N 1
ATOM 733 C CA . PRO A 1 96 ? -13.773 -7.778 34.203 1.00 93.38 96 PRO A CA 1
ATOM 734 C C . PRO A 1 96 ? -15.258 -7.898 34.554 1.00 93.38 96 PRO A C 1
ATOM 736 O O . PRO A 1 96 ? -16.125 -7.277 33.938 1.00 93.38 96 PRO A O 1
ATOM 739 N N . THR A 1 97 ? -15.557 -8.668 35.598 1.00 92.88 97 THR A N 1
ATOM 740 C CA . THR A 1 97 ? -16.910 -8.734 36.152 1.00 92.88 97 THR A CA 1
ATOM 741 C C . THR A 1 97 ? -17.307 -7.383 36.743 1.00 92.88 97 THR A C 1
ATOM 743 O O . THR A 1 97 ? -16.573 -6.785 37.532 1.00 92.88 97 THR A O 1
ATOM 746 N N . VAL A 1 98 ? -18.496 -6.918 36.375 1.00 94.44 98 VAL A N 1
ATOM 747 C CA . VAL A 1 98 ? -19.081 -5.647 36.811 1.00 94.44 98 VAL A CA 1
ATOM 748 C C . VAL A 1 98 ? -20.421 -5.891 37.499 1.00 94.44 98 VAL A C 1
ATOM 750 O O . VAL A 1 98 ? -20.947 -7.002 37.482 1.00 94.44 98 VAL A O 1
ATOM 753 N N . THR A 1 99 ? -20.978 -4.861 38.134 1.00 92.69 99 THR A N 1
ATOM 754 C CA . THR A 1 99 ? -22.255 -4.976 38.857 1.00 92.69 99 THR A CA 1
ATOM 755 C C . THR A 1 99 ? -23.211 -3.897 38.391 1.00 92.69 99 THR A C 1
ATOM 757 O O . THR A 1 99 ? -22.778 -2.778 38.129 1.00 92.69 99 THR A O 1
ATOM 760 N N . LYS A 1 100 ? -24.516 -4.184 38.388 1.00 90.38 100 LYS A N 1
ATOM 761 C CA . LYS A 1 100 ? -25.546 -3.216 37.990 1.00 90.38 100 LYS A CA 1
ATOM 762 C C . LYS A 1 100 ? -25.426 -1.863 38.690 1.00 90.38 100 LYS A C 1
ATOM 764 O O . LYS A 1 100 ? -25.545 -0.821 38.061 1.00 90.38 100 LYS A O 1
ATOM 769 N N . ALA A 1 101 ? -25.165 -1.891 39.998 1.00 93.06 101 ALA A N 1
ATOM 770 C CA . ALA A 1 101 ? -25.045 -0.695 40.830 1.00 93.06 101 ALA A CA 1
ATOM 771 C C . ALA A 1 101 ? -23.814 0.167 40.494 1.00 93.06 101 ALA A C 1
ATOM 773 O O . ALA A 1 101 ? -23.763 1.335 40.875 1.00 93.06 101 ALA A O 1
ATOM 774 N N . GLY A 1 102 ? -22.821 -0.393 39.797 1.00 91.88 102 GLY A N 1
ATOM 775 C CA . GLY A 1 102 ? -21.647 0.346 39.337 1.00 91.88 102 GLY A CA 1
ATOM 776 C C . GLY A 1 102 ? -21.930 1.245 38.131 1.00 91.88 102 GLY A C 1
ATOM 777 O O . GLY A 1 102 ? -21.208 2.223 37.930 1.00 91.88 102 GLY A O 1
ATOM 778 N N . PHE A 1 103 ? -23.009 0.986 37.387 1.00 94.69 103 PHE A N 1
ATOM 779 C CA . PHE A 1 103 ? -23.487 1.865 36.323 1.00 94.69 103 PHE A CA 1
ATOM 780 C C . PHE A 1 103 ? -24.304 3.016 36.923 1.00 94.69 103 PHE A C 1
ATOM 782 O O . PHE A 1 103 ? -25.377 2.821 37.492 1.00 94.69 103 PHE A O 1
ATOM 789 N N . LYS A 1 104 ? -23.794 4.243 36.792 1.00 95.06 104 LYS A N 1
ATOM 790 C CA . LYS A 1 104 ? -24.335 5.455 37.440 1.00 95.06 104 LYS A CA 1
ATOM 791 C C . LYS A 1 104 ? -25.391 6.193 36.608 1.00 95.06 104 LYS A C 1
ATOM 793 O O . LYS A 1 104 ? -25.856 7.255 37.012 1.00 95.06 104 LYS A O 1
ATOM 798 N N . GLY A 1 105 ? -25.749 5.659 35.444 1.00 92.25 105 GLY A N 1
ATOM 799 C CA . GLY A 1 105 ? -26.718 6.245 34.521 1.00 92.25 105 GLY A CA 1
ATOM 800 C C . GLY A 1 105 ? -26.466 5.836 33.070 1.00 92.25 105 GLY A C 1
ATOM 801 O O . GLY A 1 105 ? -25.471 5.177 32.758 1.00 92.25 105 GLY A O 1
ATOM 802 N N . VAL A 1 106 ? -27.367 6.240 32.172 1.00 89.12 106 VAL A N 1
ATOM 803 C CA . VAL A 1 106 ? -27.204 6.033 30.724 1.00 89.12 106 VAL A CA 1
ATOM 804 C C . VAL A 1 106 ? -25.924 6.732 30.255 1.00 89.12 106 VAL A C 1
ATOM 806 O O . VAL A 1 106 ? -25.701 7.895 30.577 1.00 89.12 106 VAL A O 1
ATOM 809 N N . GLY A 1 107 ? -25.075 6.010 29.522 1.00 88.94 107 GLY A N 1
ATOM 810 C CA . GLY A 1 107 ? -23.771 6.501 29.061 1.00 88.94 107 GLY A CA 1
ATOM 811 C C . GLY A 1 107 ? -22.619 6.312 30.054 1.00 88.94 107 GLY A C 1
ATOM 812 O O . GLY A 1 107 ? -21.478 6.584 29.695 1.00 88.94 107 GLY A O 1
ATOM 813 N N . SER A 1 108 ? -22.877 5.826 31.276 1.00 93.69 108 SER A N 1
ATOM 814 C CA . SER A 1 108 ? -21.796 5.409 32.181 1.00 93.69 108 SER A CA 1
ATOM 815 C C . SER A 1 108 ? -21.218 4.048 31.781 1.00 93.69 108 SER A C 1
ATOM 817 O O . SER A 1 108 ? -21.944 3.163 31.329 1.00 93.69 108 SER A O 1
ATOM 819 N N . THR A 1 109 ? -19.912 3.883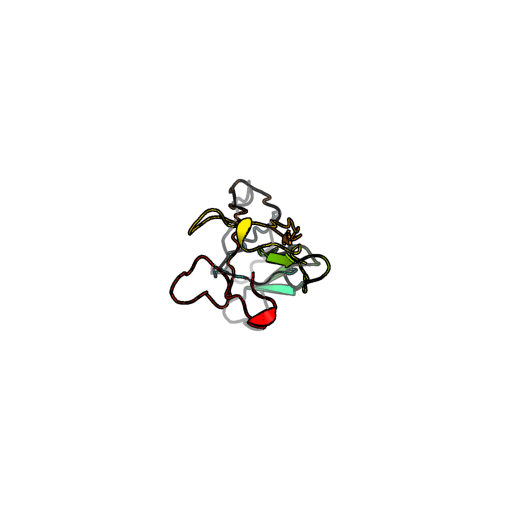 31.973 1.00 94.12 109 THR A N 1
ATOM 820 C CA . THR A 1 109 ? -19.159 2.655 31.692 1.00 94.12 109 THR A CA 1
ATOM 821 C C . THR A 1 109 ? -18.609 2.057 32.989 1.00 94.12 109 THR A C 1
ATOM 823 O O . THR A 1 109 ? -18.457 2.745 34.001 1.00 94.12 109 THR A O 1
ATOM 826 N N . GLN A 1 110 ? -18.313 0.758 32.975 1.00 94.94 110 GLN A N 1
ATOM 827 C CA . GLN A 1 110 ? -17.584 0.077 34.043 1.00 94.94 110 GLN A CA 1
ATOM 828 C C . GLN A 1 110 ? -16.707 -1.016 33.426 1.00 94.94 110 GLN A C 1
ATOM 830 O O . GLN A 1 110 ? -17.088 -1.615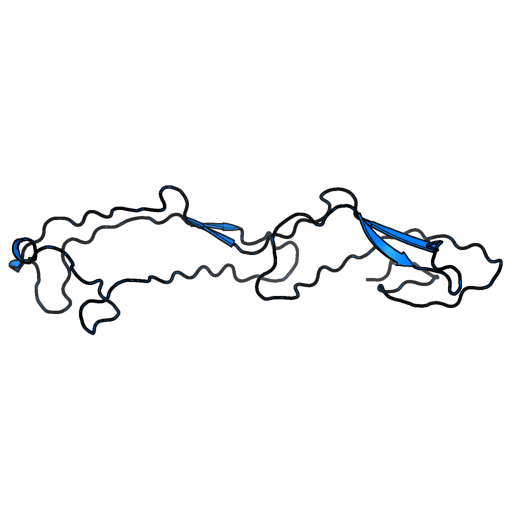 32.424 1.00 94.94 110 GLN A O 1
ATOM 835 N N . GLY A 1 111 ? -15.565 -1.306 34.052 1.00 93.75 111 GLY A N 1
ATOM 836 C CA . GLY A 1 111 ? -14.749 -2.456 33.672 1.00 93.75 111 GLY A CA 1
ATOM 837 C C . GLY A 1 111 ? -13.960 -2.240 32.385 1.00 93.75 111 GLY A C 1
ATOM 838 O O . GLY A 1 111 ? -13.888 -3.134 31.550 1.00 93.75 111 GLY A O 1
ATOM 839 N N . GLU A 1 112 ? -13.397 -1.047 32.205 1.00 95.12 112 GLU A N 1
ATOM 840 C CA . GLU A 1 112 ? -12.537 -0.755 31.060 1.00 95.12 112 GLU A CA 1
ATOM 841 C C . GLU A 1 112 ? -11.341 -1.712 31.025 1.00 95.12 112 GLU A C 1
ATOM 843 O O . GLU A 1 112 ? -10.688 -1.957 32.040 1.00 95.12 112 GLU A O 1
ATOM 848 N N . GLN A 1 113 ? -11.064 -2.248 29.838 1.00 95.81 113 GLN A N 1
ATOM 849 C CA . GLN A 1 113 ? -9.954 -3.157 29.599 1.00 95.81 113 GLN A CA 1
ATOM 850 C C . GLN A 1 113 ? -9.156 -2.669 28.395 1.00 95.81 113 GLN A C 1
ATOM 852 O O . GLN A 1 113 ? -9.634 -2.696 27.261 1.00 95.81 113 GLN A O 1
ATOM 857 N N . THR A 1 114 ? -7.914 -2.265 28.642 1.00 95.25 114 THR A N 1
ATOM 858 C CA . THR A 1 114 ? -6.981 -1.904 27.574 1.00 95.25 114 THR A CA 1
ATOM 859 C C . THR A 1 114 ? -6.508 -3.157 26.845 1.00 95.25 114 THR A C 1
ATOM 861 O O . THR A 1 114 ? -6.244 -4.196 27.462 1.00 95.25 114 THR A O 1
ATOM 864 N N . PHE A 1 115 ? -6.371 -3.048 25.528 1.00 93.00 115 PHE A N 1
ATOM 865 C CA . PHE A 1 115 ? -5.700 -4.029 24.691 1.00 93.00 115 PHE A CA 1
ATOM 866 C C . PHE A 1 115 ? -4.929 -3.313 23.583 1.00 93.00 115 PHE A C 1
ATOM 868 O O . PHE A 1 115 ? -5.358 -2.272 23.093 1.00 93.00 115 PHE A O 1
ATOM 875 N N . ASP A 1 116 ? -3.813 -3.911 23.175 1.00 90.88 116 ASP A N 1
ATOM 876 C CA . ASP A 1 116 ? -2.981 -3.383 22.100 1.00 90.88 116 ASP A CA 1
ATOM 877 C C . ASP A 1 116 ? -3.227 -4.136 20.792 1.00 90.88 116 ASP A C 1
ATOM 879 O O . ASP A 1 116 ? -3.376 -5.366 20.774 1.00 90.88 116 ASP A O 1
ATOM 883 N N . MET A 1 117 ? -3.201 -3.384 19.691 1.00 89.06 117 MET A N 1
ATOM 884 C CA . MET A 1 117 ? -3.119 -3.902 18.330 1.00 89.06 117 MET A CA 1
ATOM 885 C C . MET A 1 117 ? -1.829 -3.400 17.697 1.00 89.06 117 MET A C 1
ATOM 887 O O . MET A 1 117 ? -1.619 -2.197 17.561 1.00 89.06 117 MET A O 1
ATOM 891 N N . ASN A 1 118 ? -0.974 -4.330 17.291 1.00 89.69 118 ASN A N 1
ATOM 892 C CA . ASN A 1 118 ? 0.271 -4.000 16.616 1.00 89.69 118 ASN A CA 1
ATOM 893 C C . ASN A 1 118 ? 0.041 -4.085 15.111 1.00 89.69 118 ASN A C 1
ATOM 895 O O . ASN A 1 118 ? -0.397 -5.121 14.617 1.00 89.69 118 ASN A O 1
ATOM 899 N N . ILE A 1 119 ? 0.331 -3.010 14.384 1.00 88.38 119 ILE A N 1
ATOM 900 C CA . ILE A 1 119 ? 0.170 -2.948 12.931 1.00 88.38 119 ILE A CA 1
ATOM 901 C C . ILE A 1 119 ? 1.517 -2.558 12.335 1.00 88.38 119 ILE A C 1
ATOM 903 O O . ILE A 1 119 ? 2.064 -1.504 12.661 1.00 88.38 119 ILE A O 1
ATOM 907 N N . LEU A 1 120 ? 2.055 -3.413 11.469 1.00 86.50 120 LEU A N 1
ATOM 908 C CA . LEU A 1 120 ? 3.250 -3.114 10.692 1.00 86.50 120 LEU A CA 1
ATOM 909 C C . LEU A 1 120 ? 2.815 -2.554 9.348 1.00 86.50 120 LEU A C 1
ATOM 911 O O . LEU A 1 120 ? 2.203 -3.266 8.557 1.00 86.50 120 LEU A O 1
ATOM 915 N N . CYS A 1 121 ? 3.153 -1.297 9.088 1.00 83.50 121 CYS A N 1
ATOM 916 C CA . CYS A 1 121 ? 2.915 -0.672 7.798 1.00 83.50 121 CYS A CA 1
ATOM 917 C C . CYS A 1 121 ? 4.225 -0.498 7.033 1.00 83.50 121 CYS A C 1
ATOM 919 O O . CYS A 1 121 ? 5.180 0.085 7.547 1.00 83.50 121 CYS A O 1
ATOM 921 N N . ASN A 1 122 ? 4.263 -0.964 5.788 1.00 75.69 122 ASN A N 1
ATOM 922 C CA . ASN A 1 122 ? 5.300 -0.595 4.839 1.00 75.69 122 ASN A CA 1
ATOM 923 C C . ASN A 1 122 ? 4.833 0.668 4.114 1.00 75.69 122 ASN A C 1
ATOM 925 O O . ASN A 1 122 ? 3.973 0.586 3.245 1.00 75.69 122 ASN A O 1
ATOM 929 N N . GLY A 1 123 ? 5.350 1.831 4.511 1.00 63.41 123 GLY A N 1
ATOM 930 C CA . GLY A 1 123 ? 4.956 3.129 3.953 1.00 63.41 123 GLY A CA 1
ATOM 931 C C . GLY A 1 123 ? 5.618 3.481 2.618 1.00 63.41 123 GLY A C 1
ATOM 932 O O . GLY A 1 123 ? 5.288 4.510 2.050 1.00 63.41 123 GLY A O 1
ATOM 933 N N . GLY A 1 124 ? 6.538 2.650 2.110 1.00 57.47 124 GLY A N 1
ATOM 934 C CA . GLY A 1 124 ? 7.454 3.056 1.043 1.00 57.47 124 GLY A CA 1
ATOM 935 C C . GLY A 1 124 ? 8.513 4.035 1.572 1.00 57.47 124 GLY A C 1
ATOM 936 O O . GLY A 1 124 ? 8.224 4.974 2.309 1.00 57.47 124 GLY A O 1
ATOM 937 N N . ILE A 1 125 ? 9.789 3.804 1.250 1.00 50.03 125 ILE A N 1
ATOM 938 C CA . ILE A 1 125 ? 10.845 4.774 1.564 1.00 50.03 125 ILE A CA 1
ATOM 939 C C . ILE A 1 125 ? 10.718 5.902 0.551 1.00 50.03 125 ILE A C 1
ATOM 941 O O . ILE A 1 125 ? 10.850 5.665 -0.644 1.00 50.03 125 ILE A O 1
ATOM 945 N N . ASN A 1 126 ? 10.479 7.111 1.041 1.00 47.50 126 ASN A N 1
ATOM 946 C CA . ASN A 1 126 ? 10.395 8.334 0.261 1.00 47.50 126 ASN A CA 1
ATOM 947 C C . ASN A 1 126 ? 11.810 8.832 -0.096 1.00 47.50 126 ASN A C 1
ATOM 949 O O . ASN A 1 126 ? 12.479 9.386 0.780 1.00 47.50 126 ASN A O 1
ATOM 953 N N . PRO A 1 127 ? 12.327 8.635 -1.327 1.00 47.91 127 PRO A N 1
ATOM 954 C CA . PRO A 1 127 ? 13.720 8.955 -1.616 1.00 47.91 127 PRO A CA 1
ATOM 955 C C . PRO A 1 127 ? 13.907 10.422 -2.017 1.00 47.91 127 PRO A C 1
ATOM 957 O O . PRO A 1 127 ? 15.037 10.899 -2.010 1.00 47.91 127 PRO A O 1
ATOM 960 N N . THR A 1 128 ? 12.848 11.158 -2.373 1.00 48.50 128 THR A N 1
ATOM 961 C CA . THR A 1 128 ? 12.981 12.515 -2.924 1.00 48.50 128 THR A CA 1
ATOM 962 C C . THR A 1 128 ? 11.684 13.324 -2.801 1.00 48.50 128 THR A C 1
ATOM 964 O O . THR A 1 128 ? 10.747 13.114 -3.564 1.00 48.50 128 THR A O 1
ATOM 967 N N . GLY A 1 129 ? 11.669 14.318 -1.909 1.00 51.25 129 GLY A N 1
ATOM 968 C CA . GLY A 1 129 ? 10.963 15.596 -2.105 1.00 51.25 129 GLY A CA 1
ATOM 969 C C . GLY A 1 129 ? 9.430 15.648 -2.033 1.00 51.25 129 GLY A C 1
ATOM 970 O O . GLY A 1 129 ? 8.894 16.748 -2.146 1.00 51.25 129 GLY A O 1
ATOM 971 N N . TYR A 1 130 ? 8.719 14.538 -1.825 1.00 51.03 130 TYR A N 1
ATOM 972 C CA . TYR A 1 130 ? 7.253 14.534 -1.722 1.00 51.03 130 TYR A CA 1
ATOM 973 C C . TYR A 1 130 ? 6.809 13.898 -0.416 1.00 51.03 130 TYR A C 1
ATOM 975 O O . TYR A 1 130 ? 6.973 12.700 -0.269 1.00 51.03 130 TYR A O 1
ATOM 983 N N . GLU A 1 131 ? 6.233 14.643 0.529 1.00 47.50 131 GLU A N 1
ATOM 984 C CA . GLU A 1 131 ? 5.663 14.031 1.737 1.00 47.50 131 GLU A CA 1
ATOM 985 C C . GLU A 1 131 ? 4.460 13.144 1.383 1.00 47.50 131 GLU A C 1
ATOM 987 O O . GLU A 1 131 ? 3.322 13.613 1.298 1.00 47.50 131 GLU A O 1
ATOM 992 N N . GLU A 1 132 ? 4.693 11.846 1.169 1.00 53.19 132 GLU A N 1
ATOM 993 C CA . GLU A 1 132 ? 3.608 10.878 1.234 1.00 53.19 132 GLU A CA 1
ATOM 994 C C . GLU A 1 132 ? 3.090 10.851 2.672 1.00 53.19 132 GLU A C 1
ATOM 996 O O . GLU A 1 132 ? 3.807 10.568 3.636 1.00 53.19 132 GLU A O 1
ATOM 1001 N N . LYS A 1 133 ? 1.814 11.207 2.817 1.00 53.88 133 LYS A N 1
ATOM 1002 C CA . LYS A 1 133 ? 1.112 11.167 4.088 1.00 53.88 133 LYS A CA 1
ATOM 1003 C C . LYS A 1 133 ? 0.948 9.704 4.500 1.00 53.88 133 LYS A C 1
ATOM 1005 O O . LYS A 1 133 ? 0.013 9.045 4.052 1.00 53.88 133 LYS A O 1
ATOM 1010 N N . ASN A 1 134 ? 1.826 9.225 5.379 1.00 60.78 134 ASN A N 1
ATOM 1011 C CA . ASN A 1 134 ? 1.695 7.955 6.103 1.00 60.78 134 ASN A CA 1
ATOM 1012 C C . ASN A 1 134 ? 0.516 8.021 7.095 1.00 60.78 134 ASN A C 1
ATOM 1014 O O . ASN A 1 134 ? 0.695 7.966 8.310 1.00 60.78 134 ASN A O 1
ATOM 1018 N N . LEU A 1 135 ? -0.698 8.221 6.582 1.00 71.31 135 LEU A N 1
ATOM 1019 C CA . LEU A 1 135 ? -1.923 8.235 7.368 1.00 71.31 135 LEU A CA 1
ATOM 1020 C C . LEU A 1 135 ? -2.425 6.807 7.505 1.00 71.31 135 LEU A C 1
ATOM 1022 O O . LEU A 1 135 ? -2.806 6.170 6.526 1.00 71.31 135 LEU A O 1
ATOM 1026 N N . ILE A 1 136 ? -2.455 6.329 8.742 1.00 76.94 136 ILE A N 1
ATOM 1027 C CA . ILE A 1 136 ? -3.098 5.070 9.096 1.00 76.94 136 ILE A CA 1
ATOM 1028 C C . ILE A 1 136 ? -4.496 5.419 9.598 1.00 76.94 136 ILE A C 1
ATOM 1030 O O . ILE A 1 136 ? -4.664 6.300 10.439 1.00 76.94 136 ILE A O 1
ATOM 1034 N N . SER A 1 137 ? -5.511 4.755 9.057 1.00 84.31 137 SER A N 1
ATOM 1035 C CA . SER A 1 137 ? -6.892 4.848 9.532 1.00 84.31 137 SER A CA 1
ATOM 1036 C C . SER A 1 137 ? -7.380 3.458 9.898 1.00 84.31 137 SER A C 1
ATOM 1038 O O . SER A 1 137 ? -7.045 2.487 9.221 1.00 84.31 137 SER A O 1
ATOM 1040 N N . LEU A 1 138 ? -8.157 3.371 10.974 1.00 86.81 138 LEU A N 1
ATOM 1041 C CA . LEU A 1 138 ? -8.818 2.144 11.391 1.00 86.81 138 LEU A CA 1
ATOM 1042 C C . LEU A 1 138 ? -10.325 2.318 11.261 1.00 86.81 138 LEU A C 1
ATOM 1044 O O . LEU A 1 138 ? -10.880 3.364 11.595 1.00 86.81 138 LEU A O 1
ATOM 1048 N N . THR A 1 139 ? -10.968 1.255 10.809 1.00 90.25 139 THR A N 1
ATOM 1049 C CA . THR A 1 139 ? -12.418 1.107 10.736 1.00 90.25 139 THR A CA 1
ATOM 1050 C C . THR A 1 139 ? -12.784 -0.200 11.406 1.00 90.25 139 THR A C 1
ATOM 1052 O O . THR A 1 139 ? -12.091 -1.200 11.223 1.00 90.25 139 THR A O 1
ATOM 1055 N N . TYR A 1 140 ? -13.859 -0.187 12.184 1.00 90.56 140 TYR A N 1
ATOM 1056 C CA . TYR A 1 140 ? -14.324 -1.356 12.914 1.00 90.56 140 TYR A CA 1
ATOM 1057 C C . TYR A 1 140 ? -15.695 -1.748 12.390 1.00 90.56 140 TYR A C 1
ATOM 1059 O O . TYR A 1 140 ? -16.608 -0.925 12.394 1.00 90.56 140 TYR A O 1
ATOM 1067 N N . ASP A 1 141 ? -15.833 -3.011 12.007 1.00 93.69 141 ASP A N 1
ATOM 1068 C CA . ASP A 1 141 ? -17.122 -3.612 11.697 1.00 93.69 141 ASP A CA 1
ATOM 1069 C C . ASP A 1 141 ? -17.585 -4.432 12.899 1.00 93.69 141 ASP A C 1
ATOM 1071 O O . ASP A 1 141 ? -16.863 -5.297 13.400 1.00 93.69 141 ASP A O 1
ATOM 1075 N N . PHE A 1 142 ? -18.790 -4.149 13.391 1.00 94.31 142 PHE A N 1
ATOM 1076 C CA . PHE A 1 142 ? -19.369 -4.852 14.530 1.00 94.31 142 PHE A CA 1
ATOM 1077 C C . PHE A 1 142 ? -20.897 -4.855 14.478 1.00 94.31 142 PHE A C 1
ATOM 1079 O O . PHE A 1 142 ? -21.530 -4.033 13.817 1.00 94.31 142 PHE A O 1
ATOM 1086 N N . THR A 1 143 ? -21.507 -5.790 15.209 1.00 95.00 143 THR A N 1
ATOM 1087 C CA . THR A 1 143 ? -22.959 -5.781 15.426 1.00 95.00 143 THR A CA 1
ATOM 1088 C C . THR A 1 143 ? -23.293 -4.722 16.469 1.00 95.00 143 THR A C 1
ATOM 1090 O O . THR A 1 143 ? -22.819 -4.811 17.600 1.00 95.00 143 THR A O 1
ATOM 1093 N N . GLN A 1 144 ? -24.085 -3.722 16.091 1.00 94.31 144 GLN A N 1
ATOM 1094 C CA . GLN A 1 144 ? -24.455 -2.605 16.964 1.00 94.31 144 GLN A CA 1
ATOM 1095 C C . GLN A 1 144 ? -25.555 -2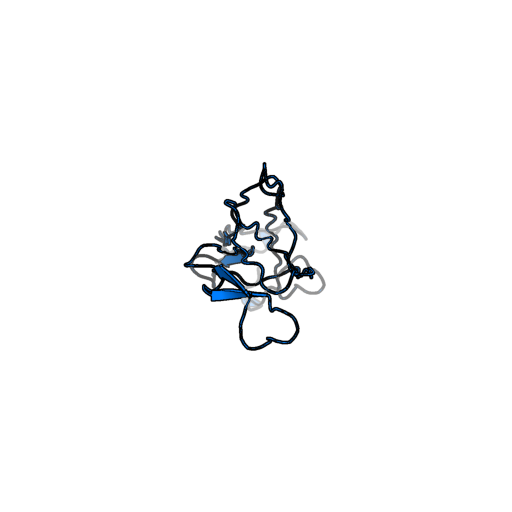.964 17.977 1.00 94.31 144 GLN A C 1
ATOM 1097 O O . GLN A 1 144 ? -26.415 -3.804 17.699 1.00 94.31 144 GLN A O 1
ATOM 1102 N N . ASP A 1 145 ? -25.561 -2.290 19.129 1.00 93.31 145 ASP A N 1
ATOM 1103 C CA . ASP A 1 145 ? -26.630 -2.400 20.127 1.00 93.31 145 ASP A CA 1
ATOM 1104 C C . ASP A 1 145 ? -27.854 -1.555 19.730 1.00 93.31 145 ASP A C 1
ATOM 1106 O O . ASP A 1 145 ? -27.883 -0.328 19.868 1.00 93.31 145 ASP A O 1
ATOM 1110 N N . GLY A 1 146 ? -28.877 -2.216 19.186 1.00 89.50 146 GLY A N 1
ATOM 1111 C CA . GLY A 1 146 ? -30.104 -1.563 18.731 1.00 89.50 146 GLY A CA 1
ATOM 1112 C C . GLY A 1 146 ? -29.837 -0.530 17.631 1.00 89.50 146 GLY A C 1
ATOM 1113 O O . GLY A 1 146 ? -29.423 -0.881 16.528 1.00 89.50 146 GLY A O 1
ATOM 1114 N N . THR A 1 147 ? -30.105 0.746 17.921 1.00 88.19 147 THR A N 1
ATOM 1115 C CA . THR A 1 147 ? -29.884 1.872 16.992 1.00 88.19 147 THR A CA 1
ATOM 1116 C C . THR A 1 147 ? -28.608 2.666 17.289 1.00 88.19 147 THR A C 1
ATOM 1118 O O . THR A 1 147 ? -28.391 3.708 16.669 1.00 88.19 147 THR A O 1
ATOM 1121 N N . ASN A 1 148 ? -27.790 2.244 18.259 1.00 88.00 148 ASN A N 1
ATOM 1122 C CA . ASN A 1 148 ? -26.587 2.968 18.660 1.00 88.00 148 ASN A CA 1
ATOM 1123 C C . ASN A 1 148 ? -25.354 2.474 17.890 1.00 88.00 148 ASN A C 1
ATOM 1125 O O . ASN A 1 148 ? -24.761 1.453 18.231 1.00 88.00 148 ASN A O 1
ATOM 1129 N N . ASN A 1 149 ? -24.918 3.251 16.899 1.00 88.88 149 ASN A N 1
ATOM 1130 C CA . ASN A 1 149 ? -23.770 2.936 16.045 1.00 88.88 149 ASN A CA 1
ATOM 1131 C C . ASN A 1 149 ? -22.390 3.107 16.717 1.00 88.88 149 ASN A C 1
ATOM 1133 O O . ASN A 1 149 ? -21.371 2.979 16.043 1.00 88.88 149 ASN A O 1
ATOM 1137 N N . GLN A 1 150 ? -22.340 3.410 18.016 1.00 90.81 150 GLN A N 1
ATOM 1138 C CA . GLN A 1 150 ? -21.103 3.567 18.792 1.00 90.81 150 GLN A CA 1
ATOM 1139 C C . GLN A 1 150 ? -20.902 2.451 19.830 1.00 90.81 150 GLN A C 1
ATOM 1141 O O . GLN A 1 150 ? -19.907 2.467 20.551 1.00 90.81 150 GLN A O 1
ATOM 1146 N N . VAL A 1 151 ? -21.837 1.498 19.941 1.00 93.19 151 VAL A N 1
ATOM 1147 C CA . VAL A 1 151 ? -21.824 0.462 20.987 1.00 93.19 151 VAL A CA 1
ATOM 1148 C C . VAL A 1 151 ? -21.982 -0.922 20.369 1.00 93.19 151 VAL A C 1
ATOM 1150 O O . VAL A 1 151 ? -22.910 -1.170 19.602 1.00 93.19 151 VAL A O 1
ATOM 1153 N N . LEU A 1 152 ? -21.078 -1.834 20.729 1.00 94.75 152 LEU A N 1
ATOM 1154 C CA . LEU A 1 152 ? -21.155 -3.242 20.351 1.00 94.75 152 LEU A CA 1
ATOM 1155 C C . LEU A 1 152 ? -22.299 -3.929 21.110 1.00 94.75 152 LEU A C 1
ATOM 1157 O O . LEU A 1 152 ? -22.444 -3.753 22.320 1.00 94.75 152 LEU A O 1
ATOM 1161 N N . ALA A 1 153 ? -23.081 -4.753 20.416 1.00 94.56 153 ALA A N 1
ATOM 1162 C CA . ALA A 1 153 ? -24.161 -5.526 21.014 1.00 94.56 153 ALA A CA 1
ATOM 1163 C C . ALA A 1 153 ? -23.630 -6.514 22.064 1.00 94.56 153 ALA A C 1
ATOM 1165 O O . ALA A 1 153 ? -22.729 -7.311 21.796 1.00 94.56 153 ALA A O 1
ATOM 1166 N N . ASN A 1 154 ? -24.244 -6.523 23.248 1.00 92.69 154 ASN A N 1
ATOM 1167 C CA . ASN A 1 154 ? -23.957 -7.535 24.259 1.00 92.69 154 ASN A CA 1
ATOM 1168 C C . ASN A 1 154 ? -24.710 -8.837 23.935 1.00 92.69 154 ASN A C 1
ATOM 1170 O O . ASN A 1 154 ? -25.914 -8.955 24.199 1.00 92.69 154 ASN A O 1
ATOM 1174 N N . THR A 1 155 ? -23.988 -9.821 23.397 1.00 93.12 155 THR A N 1
ATOM 1175 C CA . THR A 1 155 ? -24.513 -11.141 23.009 1.00 93.12 155 THR A CA 1
ATOM 1176 C C . THR A 1 155 ? -24.470 -12.187 24.127 1.00 93.12 155 THR A C 1
ATOM 1178 O O . THR A 1 155 ? -24.794 -13.346 23.873 1.00 93.12 155 THR A O 1
ATOM 1181 N N . ALA A 1 156 ? -24.075 -11.821 25.351 1.00 90.94 156 ALA A N 1
ATOM 1182 C CA . ALA A 1 156 ? -24.084 -12.741 26.487 1.00 90.94 156 ALA A CA 1
ATOM 1183 C C . ALA A 1 156 ? -25.523 -13.167 26.865 1.00 90.94 156 ALA A C 1
ATOM 1185 O O . ALA A 1 156 ? -26.482 -12.434 26.579 1.00 90.94 156 ALA A O 1
ATOM 1186 N N . PRO A 1 157 ? -25.708 -14.319 27.537 1.00 93.38 157 PRO A N 1
ATOM 1187 C CA . PRO A 1 157 ? -26.999 -14.715 28.094 1.00 93.38 157 PRO A CA 1
ATOM 1188 C C . PRO A 1 157 ? -27.560 -13.653 29.047 1.00 93.38 157 PRO A C 1
ATOM 1190 O O . PRO A 1 157 ? -26.815 -13.028 29.797 1.00 93.38 157 PRO A O 1
ATOM 1193 N N . THR A 1 158 ? -28.885 -13.474 29.085 1.00 88.69 158 THR A N 1
ATOM 1194 C CA . THR A 1 158 ? -29.540 -12.469 29.949 1.00 88.69 158 THR A CA 1
ATOM 1195 C C . THR A 1 158 ? -29.191 -12.633 31.431 1.00 88.69 158 THR A C 1
ATOM 1197 O O . THR A 1 158 ? -29.144 -11.646 32.153 1.00 88.69 158 THR A O 1
ATOM 1200 N N . SER A 1 159 ? -28.912 -13.861 31.877 1.00 89.38 159 SER A N 1
ATOM 1201 C CA . SER A 1 159 ? -28.488 -14.172 33.248 1.00 89.38 159 SER A CA 1
ATOM 1202 C C . SER A 1 159 ? -27.088 -13.668 33.608 1.00 89.38 159 SER A C 1
ATOM 1204 O O . SER A 1 159 ? -26.774 -13.582 34.789 1.00 89.38 159 SER A O 1
ATOM 1206 N N . GLU A 1 160 ? -26.250 -13.366 32.616 1.00 87.00 160 GLU A N 1
ATOM 1207 C CA . GLU A 1 160 ? -24.870 -12.895 32.799 1.00 87.00 160 GLU A CA 1
ATOM 1208 C C . GLU A 1 160 ? -24.727 -11.385 32.566 1.00 87.00 160 GLU A C 1
ATOM 1210 O O . GLU A 1 160 ? -23.671 -10.809 32.830 1.00 87.00 160 GLU A O 1
ATOM 1215 N N . LYS A 1 161 ? -25.783 -10.725 32.075 1.00 86.69 161 LYS A N 1
ATOM 1216 C CA . LYS A 1 161 ? -25.793 -9.270 31.901 1.00 86.69 161 LYS A CA 1
ATOM 1217 C C . LYS A 1 161 ? -25.957 -8.595 33.263 1.00 86.69 161 LYS A C 1
ATOM 1219 O O . LYS A 1 161 ? -26.809 -8.994 34.055 1.00 86.69 161 LYS A O 1
ATOM 1224 N N . ALA A 1 162 ? -25.135 -7.576 33.508 1.00 80.44 162 ALA A N 1
ATOM 1225 C CA . ALA A 1 162 ? -25.228 -6.729 34.694 1.00 80.44 162 ALA A CA 1
ATOM 1226 C C . ALA A 1 162 ? -26.490 -5.851 34.678 1.00 80.44 162 ALA A C 1
ATOM 1228 O O . ALA A 1 162 ? -26.919 -5.411 33.588 1.00 80.44 162 ALA A O 1
#